Protein AF-A0A2N6DCR5-F1 (afdb_monomer_lite)

pLDDT: mean 88.52, std 13.58, range [36.09, 98.31]

Sequence (178 aa):
MSIQKSTISKLKDIKRFYHYTNLINIPTGMFVSNEYNRNVLPITISGVWEYYSDIFKAIKRAQDLNAAANIFKGAMESLFSLSEKHNGKKMGSYTRLLKGWLFDSNSTEGAVMKGWVESRFGITPYYHKDIIPDVNSEEYYEYMVEKMDMKHNKNLIFHQLDLLYTYTQVVMETFYSD

Structure (mmCIF, N/CA/C/O backbone):
data_AF-A0A2N6DCR5-F1
#
_entry.id   AF-A0A2N6DCR5-F1
#
loop_
_atom_site.group_PDB
_atom_site.id
_atom_site.type_symbol
_atom_site.label_atom_id
_atom_site.label_alt_id
_atom_site.label_comp_id
_atom_site.label_asym_id
_atom_site.label_entity_id
_atom_site.label_seq_id
_atom_site.pdbx_PDB_ins_code
_atom_site.Cartn_x
_atom_site.Cartn_y
_atom_site.Cartn_z
_atom_site.occupancy
_atom_site.B_iso_or_equiv
_atom_site.auth_seq_id
_atom_site.auth_comp_id
_atom_site.auth_asym_id
_atom_site.auth_atom_id
_atom_site.pdbx_PDB_model_num
ATOM 1 N N . MET A 1 1 ? 27.346 8.365 -30.643 1.00 36.09 1 MET A N 1
ATOM 2 C CA . MET A 1 1 ? 28.138 7.311 -29.977 1.00 36.09 1 MET A CA 1
ATOM 3 C C . MET A 1 1 ? 27.186 6.604 -29.021 1.00 36.09 1 MET A C 1
ATOM 5 O O . MET A 1 1 ? 26.903 7.149 -27.963 1.00 36.09 1 MET A O 1
ATOM 9 N N . SER A 1 2 ? 26.536 5.519 -29.461 1.00 36.50 2 SER A N 1
ATOM 10 C CA . SER A 1 2 ? 25.576 4.804 -28.613 1.00 36.50 2 SER A CA 1
ATOM 11 C C . SER A 1 2 ? 26.353 4.024 -27.559 1.00 36.50 2 SER A C 1
ATOM 13 O O . SER A 1 2 ? 27.289 3.288 -27.869 1.00 36.50 2 SER A O 1
ATOM 15 N N . ILE A 1 3 ? 26.020 4.249 -26.293 1.00 40.09 3 ILE A N 1
ATOM 16 C CA . ILE A 1 3 ? 26.599 3.489 -25.193 1.00 40.09 3 ILE A CA 1
ATOM 17 C C . ILE A 1 3 ? 25.938 2.117 -25.251 1.00 40.09 3 ILE A C 1
ATOM 19 O O . ILE A 1 3 ? 24.767 1.971 -24.912 1.00 40.09 3 ILE A O 1
ATOM 23 N N . GLN A 1 4 ? 26.681 1.124 -25.730 1.00 42.66 4 GLN A N 1
ATOM 24 C CA . GLN A 1 4 ? 26.295 -0.275 -25.639 1.00 42.66 4 GLN A CA 1
ATOM 25 C C . GLN A 1 4 ? 26.311 -0.633 -24.146 1.00 42.66 4 GLN A C 1
ATOM 27 O O . GLN A 1 4 ? 27.367 -0.888 -23.568 1.00 42.66 4 GLN A O 1
ATOM 32 N N . LYS A 1 5 ? 25.153 -0.540 -23.481 1.00 47.84 5 LYS A N 1
ATOM 33 C CA . LYS A 1 5 ? 25.016 -0.914 -22.071 1.00 47.84 5 LYS A CA 1
ATOM 34 C C . LYS A 1 5 ? 25.245 -2.422 -21.978 1.00 47.84 5 LYS A C 1
ATOM 36 O O . LYS A 1 5 ? 24.386 -3.213 -22.355 1.00 47.84 5 LYS A O 1
ATOM 41 N N . SER A 1 6 ? 26.428 -2.825 -21.522 1.00 48.19 6 SER A N 1
ATOM 42 C CA . SER A 1 6 ? 26.721 -4.223 -21.223 1.00 48.19 6 SER A CA 1
ATOM 43 C C . SER A 1 6 ? 25.753 -4.699 -20.144 1.00 48.19 6 SER A C 1
ATOM 45 O O . SER A 1 6 ? 25.714 -4.118 -19.058 1.00 48.19 6 SER A O 1
ATOM 47 N N . THR A 1 7 ? 24.973 -5.731 -20.452 1.00 50.28 7 THR A N 1
ATOM 48 C CA . THR A 1 7 ? 24.005 -6.355 -19.550 1.00 50.28 7 THR A CA 1
ATOM 49 C C . THR A 1 7 ? 24.659 -6.619 -18.192 1.00 50.28 7 THR A C 1
ATOM 51 O O . THR A 1 7 ? 25.645 -7.346 -18.093 1.00 50.28 7 THR A O 1
ATOM 54 N N . ILE A 1 8 ? 24.126 -5.991 -17.141 1.00 53.41 8 ILE A N 1
ATOM 55 C CA . ILE A 1 8 ? 24.704 -5.948 -15.783 1.00 53.41 8 ILE A CA 1
ATOM 56 C C . ILE A 1 8 ? 24.763 -7.348 -15.126 1.00 53.41 8 ILE A C 1
ATOM 58 O O . ILE A 1 8 ? 25.445 -7.543 -14.122 1.00 53.41 8 ILE A O 1
ATOM 62 N N . SER A 1 9 ? 24.113 -8.360 -15.711 1.00 54.72 9 SER A N 1
ATOM 63 C CA . SER A 1 9 ? 24.008 -9.711 -15.160 1.00 54.72 9 SER A CA 1
ATOM 64 C C . SER A 1 9 ? 24.620 -10.778 -16.075 1.00 54.72 9 SER A C 1
ATOM 66 O O . SER A 1 9 ? 24.283 -10.877 -17.252 1.00 54.72 9 SER A O 1
ATOM 68 N N . LYS A 1 10 ? 25.484 -11.637 -15.508 1.00 56.66 10 LYS A N 1
ATOM 69 C CA . LYS A 1 10 ? 25.979 -12.877 -16.147 1.00 56.66 10 LYS A CA 1
ATOM 70 C C . LYS A 1 10 ? 24.950 -14.019 -16.117 1.00 56.66 10 LYS A C 1
ATOM 72 O O . LYS A 1 10 ? 25.189 -15.068 -16.716 1.00 56.66 10 LYS A O 1
ATOM 77 N N . LEU A 1 11 ? 23.838 -13.852 -15.398 1.00 56.94 11 LEU A N 1
ATO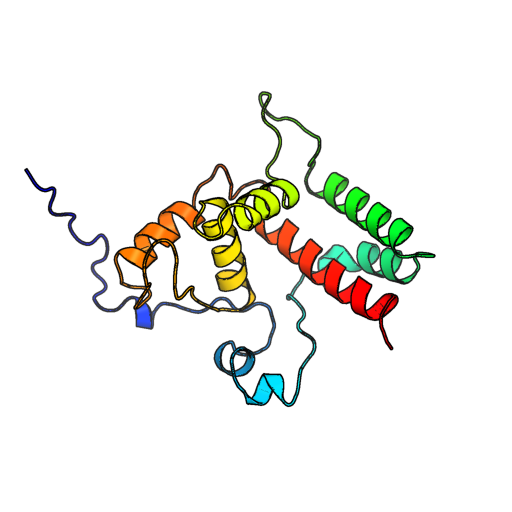M 78 C CA . LEU A 1 11 ? 22.763 -14.839 -15.334 1.00 56.94 11 LEU A CA 1
ATOM 79 C C . LEU A 1 11 ? 21.894 -14.684 -16.582 1.00 56.94 11 LEU A C 1
ATOM 81 O O . LEU A 1 11 ? 21.208 -13.680 -16.740 1.00 56.94 11 LEU A O 1
ATOM 85 N N . LYS A 1 12 ? 21.931 -15.689 -17.461 1.00 61.56 12 LYS A N 1
ATOM 86 C CA . LYS A 1 12 ? 21.141 -15.721 -18.703 1.00 61.56 12 LYS A CA 1
ATOM 87 C C . LYS A 1 12 ? 19.631 -15.888 -18.469 1.00 61.56 12 LYS A C 1
ATOM 89 O O . LYS A 1 12 ? 18.869 -15.714 -19.408 1.00 61.56 12 LYS A O 1
ATOM 94 N N . ASP A 1 13 ? 19.222 -16.253 -17.252 1.00 66.38 13 ASP A N 1
ATOM 95 C CA . ASP A 1 13 ? 17.828 -16.524 -16.888 1.00 66.38 13 ASP A CA 1
ATOM 96 C C . ASP A 1 13 ? 17.574 -16.162 -15.409 1.00 66.38 13 ASP A C 1
ATOM 98 O O . ASP A 1 13 ? 17.569 -17.022 -14.525 1.00 66.38 13 ASP A O 1
ATOM 102 N N . ILE A 1 14 ? 17.433 -14.862 -15.112 1.00 66.81 14 ILE A N 1
ATOM 103 C CA . ILE A 1 14 ? 17.120 -14.366 -13.756 1.00 66.81 14 ILE A CA 1
ATOM 104 C C . ILE A 1 14 ? 15.731 -14.844 -13.331 1.00 66.81 14 ILE A C 1
ATOM 106 O O . ILE A 1 14 ? 15.518 -15.093 -12.148 1.00 66.81 14 ILE A O 1
ATOM 110 N N . LYS A 1 15 ? 14.810 -15.067 -14.277 1.00 68.31 15 LYS A N 1
ATOM 111 C CA . LYS A 1 15 ? 13.451 -15.561 -14.009 1.00 68.31 15 LYS A CA 1
ATOM 112 C C . LYS A 1 15 ? 13.440 -16.836 -13.163 1.00 68.31 15 LYS A C 1
ATOM 114 O O . LYS A 1 15 ? 12.591 -16.964 -12.287 1.00 68.31 15 LYS A O 1
ATOM 119 N N . ARG A 1 16 ? 14.402 -17.746 -13.353 1.00 60.19 16 ARG A N 1
ATOM 120 C CA . ARG A 1 16 ? 14.536 -18.964 -12.530 1.00 60.19 16 ARG A CA 1
ATOM 121 C C . ARG A 1 16 ? 14.830 -18.681 -11.049 1.00 60.19 16 ARG A C 1
ATOM 123 O O . ARG A 1 16 ? 14.462 -19.483 -10.195 1.00 60.19 16 ARG A O 1
ATOM 130 N N . PHE A 1 17 ? 15.508 -17.576 -10.758 1.00 63.88 17 PHE A N 1
ATOM 131 C CA . PHE A 1 17 ? 15.895 -17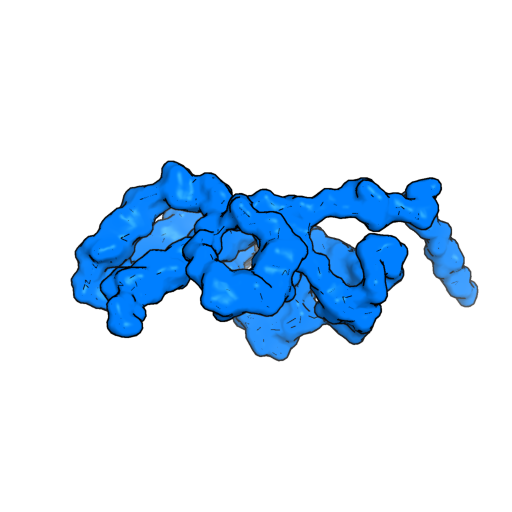.147 -9.409 1.00 63.88 17 PHE A CA 1
ATOM 132 C C . PHE A 1 17 ? 15.004 -16.021 -8.872 1.00 63.88 17 PHE A C 1
ATOM 134 O O . PHE A 1 17 ? 15.185 -15.570 -7.741 1.00 63.88 17 PHE A O 1
ATOM 141 N N . TYR A 1 18 ? 14.054 -15.552 -9.682 1.00 69.25 18 TYR A N 1
ATOM 142 C CA . TYR A 1 18 ? 13.085 -14.557 -9.279 1.00 69.25 18 TYR A CA 1
ATOM 143 C C . TYR A 1 18 ? 12.026 -15.229 -8.406 1.00 69.25 18 TYR A C 1
ATOM 145 O O . TYR A 1 18 ? 11.120 -15.911 -8.889 1.00 69.25 18 TYR A O 1
ATOM 153 N N . HIS A 1 19 ? 12.172 -15.066 -7.096 1.00 64.12 19 HIS A N 1
ATOM 154 C CA . HIS A 1 19 ? 11.195 -15.536 -6.130 1.00 64.12 19 HIS A CA 1
ATOM 155 C C . HIS A 1 19 ? 10.214 -14.412 -5.826 1.00 64.12 19 HIS A C 1
ATOM 157 O O . HIS A 1 19 ? 10.598 -13.359 -5.320 1.00 64.12 19 HIS A O 1
ATOM 163 N N . TYR A 1 20 ? 8.940 -14.658 -6.118 1.00 66.06 20 TYR A N 1
ATOM 164 C CA . TYR A 1 20 ? 7.856 -13.791 -5.690 1.00 66.06 20 TYR A CA 1
ATOM 165 C C . TYR A 1 20 ? 7.821 -13.775 -4.161 1.00 66.06 20 TYR A C 1
ATOM 167 O O . TYR A 1 20 ? 7.480 -14.780 -3.531 1.00 66.06 20 TYR A O 1
ATOM 175 N N . THR A 1 21 ? 8.195 -12.655 -3.548 1.00 71.50 21 THR A N 1
ATOM 176 C CA . THR A 1 21 ? 7.964 -12.464 -2.119 1.00 71.50 21 THR A CA 1
ATOM 177 C C . THR A 1 21 ? 6.457 -12.371 -1.917 1.00 71.50 21 THR A C 1
ATOM 179 O O . THR A 1 21 ? 5.788 -11.532 -2.518 1.00 71.50 21 THR A O 1
ATOM 182 N N . ASN A 1 22 ? 5.905 -13.269 -1.110 1.00 85.19 22 ASN A N 1
ATOM 183 C CA . ASN A 1 22 ? 4.481 -13.313 -0.828 1.00 85.19 22 ASN A CA 1
ATOM 184 C C . ASN A 1 22 ? 4.291 -13.349 0.685 1.00 85.19 22 ASN A C 1
ATOM 186 O O . ASN A 1 22 ? 4.776 -14.254 1.362 1.00 85.19 22 ASN A O 1
ATOM 190 N N . LEU A 1 23 ? 3.615 -12.327 1.195 1.00 94.00 23 LEU A N 1
ATOM 191 C CA . LEU A 1 23 ? 3.326 -12.131 2.608 1.00 94.00 23 LEU A CA 1
ATOM 192 C C . LEU A 1 23 ? 1.837 -12.300 2.909 1.00 94.00 23 LEU A C 1
ATOM 194 O O . LEU A 1 23 ? 1.435 -12.020 4.028 1.00 94.00 23 LEU A O 1
ATOM 198 N N . ILE A 1 24 ? 1.021 -12.737 1.945 1.00 94.25 24 ILE A N 1
ATOM 199 C CA . ILE A 1 24 ? -0.425 -12.906 2.139 1.00 94.25 24 ILE A CA 1
ATOM 200 C C . ILE A 1 24 ? -0.852 -14.344 2.451 1.00 94.25 24 ILE A C 1
ATOM 202 O O . ILE A 1 24 ? -2.040 -14.626 2.561 1.00 94.25 24 ILE A O 1
ATOM 206 N N . ASN A 1 25 ? 0.109 -15.268 2.569 1.00 89.44 25 ASN A N 1
ATOM 207 C CA . ASN A 1 25 ? -0.110 -16.700 2.827 1.00 89.44 25 ASN A CA 1
ATOM 208 C C . ASN A 1 25 ? -1.026 -17.408 1.804 1.00 89.44 25 ASN A C 1
ATOM 210 O O . ASN A 1 25 ? -1.489 -18.520 2.047 1.00 89.44 25 ASN A O 1
ATOM 214 N N . ILE A 1 26 ? -1.254 -16.794 0.640 1.00 91.62 26 ILE A N 1
ATOM 215 C CA . ILE A 1 26 ? -2.004 -17.354 -0.488 1.00 91.62 26 ILE A CA 1
ATOM 216 C C . ILE A 1 26 ? -1.049 -17.383 -1.677 1.00 91.62 26 ILE A C 1
ATOM 218 O O . ILE A 1 26 ? -0.567 -16.315 -2.048 1.00 91.62 26 ILE A O 1
ATOM 222 N N . PRO A 1 27 ? -0.769 -18.538 -2.309 1.00 90.94 27 PRO A N 1
ATOM 223 C CA . PRO A 1 27 ? 0.121 -18.591 -3.465 1.00 90.94 27 PRO A CA 1
ATOM 224 C C . PRO A 1 27 ? -0.296 -17.586 -4.544 1.00 90.94 27 PRO A C 1
ATOM 226 O O . PRO A 1 27 ? -1.464 -17.544 -4.923 1.00 90.94 27 PRO A O 1
ATOM 229 N N . THR A 1 28 ? 0.643 -16.805 -5.082 1.00 90.94 28 THR A N 1
ATOM 230 C CA . THR A 1 28 ? 0.331 -15.728 -6.044 1.00 90.94 28 THR A CA 1
ATOM 231 C C . THR A 1 28 ? -0.474 -16.236 -7.239 1.00 90.94 28 THR A C 1
ATOM 233 O O . THR A 1 28 ? -1.465 -15.617 -7.608 1.00 90.94 28 THR A O 1
ATOM 236 N N . GLY A 1 29 ? -0.103 -17.392 -7.803 1.00 89.75 29 GLY A N 1
ATOM 237 C CA . GLY A 1 29 ? -0.839 -18.005 -8.913 1.00 89.75 29 GLY A CA 1
ATOM 238 C C . GLY A 1 29 ? -2.287 -18.370 -8.562 1.00 89.75 29 GLY A C 1
ATOM 239 O O . GLY A 1 29 ? -3.155 -18.285 -9.423 1.00 89.75 29 GLY A O 1
ATOM 240 N N . MET A 1 30 ? -2.560 -18.720 -7.300 1.00 91.19 30 MET A N 1
ATOM 241 C CA . MET A 1 30 ? -3.921 -18.917 -6.799 1.00 91.19 30 MET A CA 1
ATOM 242 C C . MET A 1 30 ? -4.632 -17.573 -6.621 1.00 91.19 30 MET A C 1
ATOM 244 O O . MET A 1 30 ? -5.756 -17.435 -7.087 1.00 91.19 30 MET A O 1
ATOM 248 N N . PHE A 1 31 ? -3.981 -16.576 -6.013 1.00 92.25 31 PHE A N 1
ATOM 249 C CA . PHE A 1 31 ? -4.559 -15.249 -5.775 1.00 92.25 31 PHE A CA 1
ATOM 250 C C . PHE A 1 31 ? -5.036 -14.562 -7.066 1.00 92.25 31 PHE A C 1
ATOM 252 O O . PHE A 1 31 ? -6.117 -13.987 -7.094 1.00 92.25 31 PHE A O 1
ATOM 259 N N . VAL A 1 32 ? -4.275 -14.677 -8.158 1.00 91.50 32 VAL A N 1
ATOM 260 C CA . VAL A 1 32 ? -4.634 -14.080 -9.461 1.00 91.50 32 VAL A CA 1
ATOM 261 C C . VAL A 1 32 ? -5.529 -14.980 -10.329 1.00 91.50 32 VAL A C 1
ATOM 263 O O . VAL A 1 32 ? -5.745 -14.688 -11.505 1.00 91.50 32 VAL A O 1
ATOM 266 N N . SER A 1 33 ? -6.026 -16.096 -9.790 1.00 93.31 33 SER A N 1
ATOM 267 C CA . SER A 1 33 ? -6.835 -17.063 -10.539 1.00 93.31 33 SER A CA 1
ATOM 268 C C . SER A 1 33 ? -8.330 -16.734 -10.524 1.00 93.31 33 SER A C 1
ATOM 270 O O . SER A 1 33 ? -8.840 -16.060 -9.631 1.00 93.31 33 SER A O 1
ATOM 272 N N . ASN A 1 34 ? -9.065 -17.298 -11.487 1.00 95.94 34 ASN A N 1
ATOM 273 C CA . ASN A 1 34 ? -10.530 -17.276 -11.469 1.00 95.94 34 ASN A CA 1
ATOM 274 C C . ASN A 1 34 ? -11.087 -17.979 -10.215 1.00 95.94 34 ASN A C 1
ATOM 276 O O . ASN A 1 34 ? -12.033 -17.494 -9.605 1.00 95.94 34 ASN A O 1
ATOM 280 N N . GLU A 1 35 ? -10.462 -19.073 -9.770 1.00 93.31 35 GLU A N 1
ATOM 281 C CA . GLU A 1 35 ? -10.963 -19.824 -8.613 1.00 93.31 35 GLU A CA 1
ATOM 282 C C . GLU A 1 35 ? -10.929 -19.022 -7.314 1.00 93.31 35 GLU A C 1
ATOM 284 O O . GLU A 1 35 ? -11.833 -19.167 -6.491 1.00 93.31 35 GLU A O 1
ATOM 289 N N . TYR A 1 36 ? -9.955 -18.122 -7.154 1.00 94.00 36 TYR A N 1
ATOM 290 C CA . TYR A 1 36 ? -9.955 -17.184 -6.034 1.00 94.00 36 TYR A CA 1
ATOM 291 C C . TYR A 1 36 ? -11.140 -16.211 -6.105 1.00 94.00 36 TYR A C 1
ATOM 293 O O . TYR A 1 36 ? -11.820 -16.010 -5.104 1.00 94.00 36 TYR A O 1
ATOM 301 N N . ASN A 1 37 ? -11.468 -15.681 -7.290 1.00 93.00 37 ASN A N 1
ATOM 302 C CA . ASN A 1 37 ? -12.643 -14.814 -7.465 1.00 93.00 37 ASN A CA 1
ATOM 303 C C . ASN A 1 37 ? -13.967 -15.536 -7.159 1.00 93.00 37 ASN A C 1
ATOM 305 O O . ASN A 1 37 ? -14.946 -14.891 -6.793 1.00 93.00 37 ASN A O 1
ATOM 309 N N . ARG A 1 38 ? -14.010 -16.866 -7.309 1.00 94.62 38 ARG A N 1
ATOM 310 C CA . ARG A 1 38 ? -15.186 -17.693 -6.991 1.00 94.62 38 ARG A CA 1
ATOM 311 C C . ARG A 1 38 ? -15.276 -18.060 -5.511 1.00 94.62 38 ARG A C 1
ATOM 313 O O . ARG A 1 38 ? -16.379 -18.266 -5.020 1.00 94.62 38 ARG A O 1
ATOM 320 N N . ASN A 1 39 ? -14.140 -18.147 -4.821 1.00 91.88 39 ASN A N 1
ATOM 321 C CA . ASN A 1 39 ? -14.037 -18.508 -3.408 1.00 91.88 39 ASN A CA 1
ATOM 322 C C . ASN A 1 39 ? -13.031 -17.585 -2.708 1.00 91.88 39 ASN A C 1
ATOM 324 O O . ASN A 1 39 ? -11.889 -17.968 -2.441 1.00 91.88 39 ASN A O 1
ATOM 328 N N . VAL A 1 40 ? -13.459 -16.349 -2.441 1.00 90.44 40 VAL A N 1
ATOM 329 C CA . VAL A 1 40 ? -12.592 -15.307 -1.882 1.00 90.44 40 VAL A CA 1
ATOM 330 C C . VAL A 1 40 ? -12.176 -15.678 -0.459 1.00 90.44 40 VAL A C 1
ATOM 332 O O . VAL A 1 40 ? -13.013 -15.819 0.432 1.00 90.44 40 VAL A O 1
ATOM 335 N N . LEU A 1 41 ? -10.867 -15.805 -0.240 1.00 90.19 41 LEU A N 1
ATOM 336 C CA . LEU A 1 41 ? -10.285 -15.940 1.096 1.00 90.19 41 LEU A CA 1
ATOM 337 C C . LEU A 1 41 ? -9.849 -14.565 1.613 1.00 90.19 41 LEU A C 1
ATOM 339 O O . LEU A 1 41 ? -9.256 -13.809 0.838 1.00 90.19 41 LEU A O 1
ATOM 343 N N . PRO A 1 42 ? -10.062 -14.242 2.901 1.00 90.69 42 PRO A N 1
ATOM 344 C CA . PRO A 1 42 ? -9.548 -13.010 3.485 1.00 90.69 42 PRO A CA 1
ATOM 345 C C . PRO A 1 42 ? -8.036 -12.888 3.284 1.00 90.69 42 PRO A C 1
ATOM 347 O O . PRO A 1 42 ? -7.275 -13.800 3.604 1.00 90.69 42 PRO A O 1
ATOM 350 N N . ILE A 1 43 ? -7.603 -11.747 2.757 1.00 93.50 43 ILE A N 1
ATOM 351 C CA . ILE A 1 43 ? -6.192 -11.469 2.502 1.00 93.50 43 ILE A CA 1
ATOM 352 C C . ILE A 1 43 ? -5.637 -10.694 3.693 1.00 93.50 43 ILE A C 1
ATOM 354 O O . ILE A 1 43 ? -5.979 -9.525 3.898 1.00 93.50 43 ILE A O 1
ATOM 358 N N . THR A 1 44 ? -4.738 -11.322 4.439 1.00 94.56 44 THR A N 1
ATOM 359 C CA . THR A 1 44 ? -4.016 -10.702 5.552 1.00 94.56 44 THR A CA 1
ATOM 360 C C . THR A 1 44 ? -2.542 -10.587 5.202 1.00 94.56 44 THR A C 1
ATOM 362 O O . THR A 1 44 ? -1.975 -11.505 4.628 1.00 94.56 44 THR A O 1
ATOM 365 N N . ILE A 1 45 ? -1.904 -9.463 5.531 1.00 96.56 45 ILE A N 1
ATOM 366 C CA . ILE A 1 45 ? -0.453 -9.323 5.365 1.00 96.56 45 ILE A CA 1
ATOM 367 C C . ILE A 1 45 ? 0.215 -9.826 6.648 1.00 96.56 45 ILE A C 1
ATOM 369 O O . ILE A 1 45 ? -0.021 -9.285 7.731 1.00 96.56 45 ILE A O 1
ATOM 373 N N . SER A 1 46 ? 1.049 -10.854 6.516 1.00 94.56 46 SER A N 1
ATOM 374 C CA . SER A 1 46 ? 1.786 -11.492 7.605 1.00 94.56 46 SER A CA 1
ATOM 375 C C . SER A 1 46 ? 2.557 -10.479 8.449 1.00 94.56 46 SER A C 1
ATOM 377 O O . SER A 1 46 ? 3.303 -9.650 7.924 1.00 94.56 46 SER A O 1
ATOM 379 N N . GLY A 1 47 ? 2.397 -10.572 9.769 1.00 93.81 47 GLY A N 1
ATOM 380 C CA . GLY A 1 47 ? 3.081 -9.740 10.755 1.00 93.81 47 GLY A CA 1
ATOM 381 C C . GLY A 1 47 ? 2.340 -8.448 11.102 1.00 93.81 47 GLY A C 1
ATOM 382 O O . GLY A 1 47 ? 2.530 -7.915 12.192 1.00 93.81 47 GLY A O 1
ATOM 383 N N . VAL A 1 48 ? 1.482 -7.917 10.224 1.00 96.62 48 VAL A N 1
ATOM 384 C CA . VAL A 1 48 ? 0.862 -6.603 10.468 1.00 96.62 48 VAL A CA 1
ATOM 385 C C . VAL A 1 48 ? -0.070 -6.653 11.670 1.00 96.62 48 VAL A C 1
ATOM 387 O O . VAL A 1 48 ? -0.044 -5.754 12.511 1.00 96.62 48 VAL A O 1
ATOM 390 N N . TRP A 1 49 ? -0.873 -7.709 11.782 1.00 95.12 49 TRP A N 1
ATOM 391 C CA . TRP A 1 49 ? -1.776 -7.857 12.916 1.00 95.12 49 TRP A CA 1
ATOM 392 C C . TRP A 1 49 ? -0.978 -8.062 14.205 1.00 95.12 49 TRP A C 1
ATOM 394 O O . TRP A 1 49 ? -1.223 -7.388 15.202 1.00 95.12 49 TRP A O 1
ATOM 404 N N . GLU A 1 50 ? 0.019 -8.940 14.169 1.00 94.69 50 GLU A N 1
ATOM 405 C CA . GLU A 1 50 ? 0.860 -9.300 15.306 1.00 94.69 50 GLU A CA 1
ATOM 406 C C . GLU A 1 50 ? 1.577 -8.081 15.901 1.00 94.69 50 GLU A C 1
ATOM 408 O O . GLU A 1 50 ? 1.593 -7.922 17.121 1.00 94.69 50 GLU A O 1
ATOM 413 N N . TYR A 1 51 ? 2.106 -7.185 15.061 1.00 95.31 51 TYR A N 1
ATOM 414 C CA . TYR A 1 51 ? 2.807 -5.982 15.522 1.00 95.31 51 TYR A CA 1
ATOM 415 C C . TYR A 1 51 ? 1.875 -4.834 15.929 1.00 95.31 51 TYR A C 1
ATOM 417 O O . TYR A 1 51 ? 2.216 -4.069 16.829 1.00 95.31 51 TYR A O 1
ATOM 425 N N . TYR A 1 52 ? 0.711 -4.692 15.288 1.00 96.75 52 TYR A N 1
ATOM 426 C CA . TYR A 1 52 ? -0.137 -3.495 15.415 1.00 96.75 52 TYR A CA 1
ATOM 427 C C . TYR A 1 52 ? -1.546 -3.783 15.944 1.00 96.75 52 TYR A C 1
ATOM 429 O O . TYR A 1 52 ? -2.465 -2.975 15.790 1.00 96.75 52 TYR A O 1
ATOM 437 N N . SER A 1 53 ? -1.708 -4.928 16.603 1.00 96.38 53 SER A N 1
ATOM 438 C CA . SER A 1 53 ? -2.971 -5.435 17.139 1.00 96.38 53 SER A CA 1
ATOM 439 C C . SER A 1 53 ? -3.812 -4.403 17.885 1.00 96.38 53 SER A C 1
ATOM 441 O O . SER A 1 53 ? -5.022 -4.315 17.676 1.00 96.38 53 SER A O 1
ATOM 443 N N . ASP A 1 54 ? -3.189 -3.611 18.752 1.00 97.44 54 ASP A N 1
ATOM 444 C CA . ASP A 1 54 ? -3.899 -2.677 19.620 1.00 97.44 54 ASP A CA 1
ATOM 445 C C . ASP A 1 54 ? -4.517 -1.511 18.846 1.00 97.44 54 ASP A C 1
ATOM 447 O O . ASP A 1 54 ? -5.618 -1.074 19.186 1.00 97.44 54 ASP A O 1
ATOM 451 N N . ILE A 1 55 ? -3.888 -1.082 17.746 1.00 97.69 55 ILE A N 1
ATOM 452 C CA . ILE A 1 55 ? -4.452 -0.077 16.836 1.00 97.69 55 ILE A CA 1
ATOM 453 C C . ILE A 1 55 ? -5.736 -0.628 16.209 1.00 97.69 55 ILE A C 1
ATOM 455 O O . ILE A 1 55 ? -6.776 0.031 16.239 1.00 97.69 55 ILE A O 1
ATOM 459 N N . PHE A 1 56 ? -5.704 -1.864 15.703 1.00 97.94 56 PHE A N 1
ATOM 460 C CA . PHE A 1 56 ? -6.871 -2.487 15.073 1.00 97.94 56 PHE A CA 1
ATOM 461 C C . PHE A 1 56 ? -7.985 -2.802 16.072 1.00 97.94 56 PHE A C 1
ATOM 463 O O . PHE A 1 56 ? -9.153 -2.568 15.769 1.00 97.94 56 PHE A O 1
ATOM 470 N N . LYS A 1 57 ? -7.655 -3.257 17.288 1.00 98.19 57 LYS A N 1
ATOM 471 C CA . LYS A 1 57 ? -8.639 -3.421 18.373 1.00 98.19 57 LYS A CA 1
ATOM 472 C C . LYS A 1 57 ? -9.301 -2.090 18.734 1.00 98.19 57 LYS A C 1
ATOM 474 O O . LYS A 1 57 ? -10.501 -2.072 18.992 1.00 98.19 57 LYS A O 1
ATOM 479 N N . ALA A 1 58 ? -8.542 -0.992 18.763 1.00 98.00 58 ALA A N 1
ATOM 480 C CA . ALA A 1 58 ? -9.088 0.338 19.015 1.00 98.00 58 ALA A CA 1
ATOM 481 C C . ALA A 1 58 ? -10.021 0.789 17.880 1.00 98.00 58 ALA A C 1
ATOM 483 O O . ALA A 1 58 ? -11.110 1.283 18.157 1.00 98.00 58 ALA A O 1
ATOM 484 N N . ILE A 1 59 ? -9.649 0.542 16.620 1.00 97.88 59 ILE A N 1
ATOM 485 C CA . ILE A 1 59 ? -10.498 0.818 15.450 1.00 97.88 59 ILE A CA 1
ATOM 486 C C . ILE A 1 59 ? -11.803 0.014 15.500 1.00 97.88 59 ILE A C 1
ATOM 488 O O . ILE A 1 59 ? -12.865 0.600 15.320 1.00 97.88 59 ILE A O 1
ATOM 492 N N . LYS A 1 60 ? -11.751 -1.292 15.809 1.00 97.50 60 LYS A N 1
ATOM 493 C CA . LYS A 1 60 ? -12.953 -2.144 15.930 1.00 97.50 60 LYS A CA 1
ATOM 494 C C . LYS A 1 60 ? -13.922 -1.676 17.027 1.00 97.50 60 LYS A C 1
ATOM 496 O O . LYS A 1 60 ? -15.091 -2.037 17.001 1.00 97.50 60 LYS A O 1
ATOM 501 N N . ARG A 1 61 ? -13.444 -0.901 18.008 1.00 97.62 61 ARG A N 1
ATOM 502 C CA . ARG A 1 61 ? -14.246 -0.326 19.106 1.00 97.62 61 ARG A CA 1
ATOM 503 C C . ARG A 1 61 ? -14.631 1.137 18.872 1.00 97.62 61 ARG A C 1
ATOM 505 O O . ARG A 1 61 ? -15.237 1.745 19.753 1.00 97.62 61 ARG A O 1
ATOM 512 N N . ALA A 1 62 ? -14.234 1.727 17.747 1.00 97.81 62 ALA A N 1
ATOM 513 C CA . ALA A 1 62 ? -14.542 3.114 17.444 1.00 97.81 62 ALA A CA 1
ATOM 514 C C . ALA A 1 62 ? -16.049 3.294 17.216 1.00 97.81 62 ALA A C 1
ATOM 516 O O . ALA A 1 62 ? -16.711 2.426 16.656 1.00 97.81 62 ALA A O 1
ATOM 517 N N . GLN A 1 63 ? -16.581 4.438 17.649 1.00 96.44 63 GLN A N 1
ATOM 518 C CA . GLN A 1 63 ? -18.014 4.733 17.566 1.00 96.44 63 GLN A CA 1
ATOM 519 C C . GLN A 1 63 ? -18.510 4.850 16.119 1.00 96.44 63 GLN A C 1
ATOM 521 O O . GLN A 1 63 ? -19.633 4.463 15.815 1.00 96.44 63 GLN A O 1
ATOM 526 N N . ASP A 1 64 ? -17.679 5.410 15.243 1.00 97.00 64 ASP A N 1
ATOM 527 C CA . ASP A 1 64 ? -17.992 5.632 13.840 1.00 97.00 64 ASP A CA 1
ATOM 528 C C . ASP A 1 64 ? -16.719 5.634 12.976 1.00 97.00 64 ASP A C 1
ATOM 530 O O . ASP A 1 64 ? -15.582 5.556 13.466 1.00 97.00 64 ASP A O 1
ATOM 534 N N . LEU A 1 65 ? -16.921 5.753 11.662 1.00 97.12 65 LEU A N 1
ATOM 535 C CA . LEU A 1 65 ? -15.849 5.773 10.673 1.00 97.12 65 LEU A CA 1
ATOM 536 C C . LEU A 1 65 ? -14.869 6.944 10.867 1.00 97.12 65 LEU A C 1
ATOM 538 O O . LEU A 1 65 ? -13.669 6.793 10.626 1.00 97.12 65 LEU A O 1
ATOM 542 N N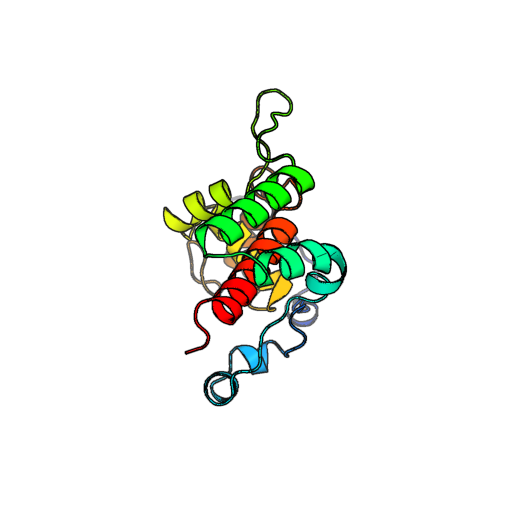 . ASN A 1 66 ? -15.347 8.107 11.319 1.00 97.94 66 ASN A N 1
ATOM 543 C CA . ASN A 1 66 ? -14.497 9.278 11.544 1.00 97.94 66 ASN A CA 1
ATOM 544 C C . ASN A 1 66 ? -13.582 9.066 12.756 1.00 97.94 66 ASN A C 1
ATOM 546 O O . ASN A 1 66 ? -12.388 9.370 12.692 1.00 97.94 66 ASN A O 1
ATOM 550 N N . ALA A 1 67 ? -14.113 8.498 13.839 1.00 97.94 67 ALA A N 1
ATOM 551 C CA . ALA A 1 67 ? -13.349 8.116 15.017 1.00 97.94 67 ALA A CA 1
ATOM 552 C C . ALA A 1 67 ? -12.279 7.069 14.662 1.00 97.94 67 ALA A C 1
ATOM 554 O O . ALA A 1 67 ? -11.110 7.247 15.012 1.00 97.94 67 ALA A O 1
ATOM 555 N N . ALA A 1 68 ? -12.635 6.043 13.881 1.00 98.19 68 ALA A N 1
ATOM 556 C CA . ALA A 1 68 ? -11.687 5.054 13.364 1.00 98.19 68 ALA A CA 1
ATOM 557 C C . ALA A 1 68 ? -10.568 5.698 12.523 1.00 98.19 68 ALA A C 1
ATOM 559 O O . ALA A 1 68 ? -9.388 5.385 12.702 1.00 98.19 68 ALA A O 1
ATOM 560 N N . ALA A 1 69 ? -10.918 6.628 11.630 1.00 97.81 69 ALA A N 1
ATOM 561 C CA . ALA A 1 69 ? -9.950 7.356 10.812 1.00 97.81 69 ALA A CA 1
ATOM 562 C C . ALA A 1 69 ? -9.000 8.224 11.650 1.00 97.81 69 ALA A C 1
ATOM 564 O O . ALA A 1 69 ? -7.812 8.309 11.336 1.00 97.81 69 ALA A O 1
ATOM 565 N N . ASN A 1 70 ? -9.489 8.852 12.721 1.00 98.19 70 ASN A N 1
ATOM 566 C CA . ASN A 1 70 ? -8.655 9.644 13.625 1.00 98.19 70 ASN A CA 1
ATOM 567 C C . ASN A 1 70 ? -7.671 8.770 14.412 1.00 98.19 70 ASN A C 1
ATOM 569 O O . ASN A 1 70 ? -6.494 9.124 14.492 1.00 98.19 70 ASN A O 1
ATOM 573 N N . ILE A 1 71 ? -8.114 7.611 14.915 1.00 98.31 71 ILE A N 1
ATOM 574 C CA . ILE A 1 71 ? -7.236 6.626 15.571 1.00 98.31 71 ILE A CA 1
ATOM 575 C C . ILE A 1 71 ? -6.122 6.196 14.612 1.00 98.31 71 ILE A C 1
ATOM 577 O O . ILE A 1 71 ? -4.943 6.255 14.962 1.00 98.31 71 ILE A O 1
ATOM 581 N N . PHE A 1 72 ? -6.478 5.828 13.378 1.00 98.19 72 PHE A N 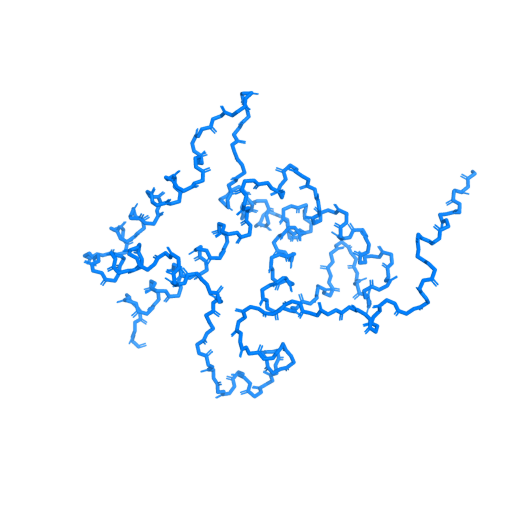1
ATOM 582 C CA . PHE A 1 72 ? -5.501 5.410 12.375 1.00 98.19 72 PHE A CA 1
ATOM 583 C C . PHE A 1 72 ? -4.504 6.521 12.027 1.00 98.19 72 PHE A C 1
ATOM 585 O O . PHE A 1 72 ? -3.296 6.288 12.032 1.00 98.19 72 PHE A O 1
ATOM 592 N N . LYS A 1 73 ? -4.977 7.748 11.773 1.00 97.12 73 LYS A N 1
ATOM 593 C CA . LYS A 1 73 ? -4.096 8.893 11.484 1.00 97.12 73 LYS A CA 1
ATOM 594 C C . LYS A 1 73 ? -3.137 9.178 12.639 1.00 97.12 73 LYS A C 1
ATOM 596 O O . LYS A 1 73 ? -1.959 9.406 12.380 1.00 97.12 73 LYS A O 1
ATOM 601 N N . GLY A 1 74 ? -3.619 9.130 13.882 1.00 97.38 74 GLY A N 1
ATOM 602 C CA . GLY A 1 74 ? -2.785 9.307 15.072 1.00 97.38 74 GLY A CA 1
ATOM 603 C C . GLY A 1 74 ? -1.706 8.229 15.194 1.00 97.38 74 GLY A C 1
ATOM 604 O O . GLY A 1 74 ? -0.544 8.549 15.432 1.00 97.38 74 GLY A O 1
ATOM 605 N N . ALA A 1 75 ? -2.059 6.965 14.948 1.00 97.19 75 ALA A N 1
ATOM 606 C CA . ALA A 1 75 ? -1.099 5.864 14.942 1.00 97.19 75 ALA A CA 1
ATOM 607 C C . ALA A 1 75 ? -0.038 6.020 13.839 1.00 97.19 75 ALA A C 1
ATOM 609 O O . ALA A 1 75 ? 1.154 5.886 14.104 1.00 97.19 75 ALA A O 1
ATOM 610 N N . MET A 1 76 ? -0.454 6.359 12.615 1.00 96.88 76 MET A N 1
ATOM 611 C CA . MET A 1 76 ? 0.457 6.598 11.491 1.00 96.88 76 MET A CA 1
ATOM 612 C C . MET A 1 76 ? 1.418 7.760 11.761 1.00 96.88 76 MET A C 1
ATOM 614 O O . MET A 1 76 ? 2.598 7.675 11.428 1.00 96.88 76 MET A O 1
ATOM 618 N N . GLU A 1 77 ? 0.927 8.836 12.373 1.00 95.06 77 GLU A N 1
ATOM 619 C CA . GLU A 1 77 ? 1.761 9.962 12.787 1.00 95.06 77 GLU A CA 1
ATOM 620 C C . GLU A 1 77 ? 2.791 9.527 13.836 1.00 95.06 77 GLU A C 1
ATOM 622 O O . GLU A 1 77 ? 3.979 9.769 13.655 1.00 95.06 77 GLU A O 1
ATOM 627 N N . SER A 1 78 ? 2.355 8.816 14.880 1.00 94.56 78 SER A N 1
ATOM 628 C CA . SER A 1 78 ? 3.230 8.374 15.970 1.00 94.56 78 SER A CA 1
ATOM 629 C C . SER A 1 78 ? 4.287 7.354 15.542 1.00 94.56 78 SER A C 1
ATOM 631 O O . SER A 1 78 ? 5.372 7.346 16.114 1.00 94.56 78 SER A O 1
ATOM 633 N N . LEU A 1 79 ? 3.980 6.465 14.592 1.00 95.00 79 LEU A N 1
ATOM 634 C CA . LEU A 1 79 ? 4.894 5.401 14.160 1.00 95.00 79 LEU A CA 1
ATOM 635 C C . LEU A 1 79 ? 5.936 5.879 13.143 1.00 95.00 79 LEU A C 1
ATOM 637 O O . LEU A 1 79 ? 7.028 5.317 13.080 1.00 95.00 79 LEU A O 1
ATOM 641 N N . PHE A 1 80 ? 5.593 6.876 12.323 1.00 93.75 80 PHE A N 1
ATOM 642 C CA . PHE A 1 80 ? 6.399 7.271 11.162 1.00 93.75 80 PHE A CA 1
ATOM 643 C C . PHE A 1 80 ? 6.763 8.758 11.128 1.00 93.75 80 PHE A C 1
ATOM 645 O O . PHE A 1 80 ? 7.316 9.210 10.120 1.00 93.75 80 PHE A O 1
ATOM 652 N N . SER A 1 81 ? 6.430 9.527 12.169 1.00 91.88 81 SER A N 1
ATOM 653 C CA . SER A 1 81 ? 6.752 10.955 12.291 1.00 91.88 81 SER A CA 1
ATOM 654 C C . SER A 1 81 ? 6.371 11.757 11.033 1.00 91.88 81 SER A C 1
ATOM 656 O O . SER A 1 81 ? 7.177 12.499 10.465 1.00 91.88 81 SER A O 1
ATOM 658 N N . LEU A 1 82 ? 5.152 11.555 10.518 1.00 89.12 82 LEU A N 1
ATOM 659 C CA . LEU A 1 82 ? 4.746 12.044 9.189 1.00 89.12 82 LEU A CA 1
ATOM 660 C C . LEU A 1 82 ? 4.674 13.580 9.088 1.00 89.12 82 LEU A C 1
ATOM 662 O O . LEU A 1 82 ? 4.825 14.134 7.991 1.00 89.12 82 LEU A O 1
ATOM 666 N N . SER A 1 83 ? 4.459 14.269 10.205 1.00 84.44 83 SER A N 1
ATOM 667 C CA . SER A 1 83 ? 4.452 15.729 10.323 1.00 84.44 83 SER A CA 1
ATOM 668 C C . SER A 1 83 ? 5.847 16.328 10.514 1.00 84.44 83 SER A C 1
ATOM 670 O O . SER A 1 83 ? 6.049 17.514 10.220 1.00 84.44 83 SER A O 1
ATOM 672 N N . GLU A 1 84 ? 6.825 15.523 10.932 1.00 84.19 84 GLU A N 1
ATOM 673 C CA . GLU A 1 84 ? 8.182 15.989 11.174 1.00 84.19 84 GLU A CA 1
ATOM 674 C C . GLU A 1 84 ? 8.916 16.334 9.871 1.00 84.19 84 GLU A C 1
ATOM 676 O O . GLU A 1 84 ? 8.663 15.820 8.769 1.00 84.19 84 GLU A O 1
ATOM 681 N N . LYS A 1 85 ? 9.874 17.255 10.001 1.00 82.19 85 LYS A N 1
ATOM 682 C CA . LYS A 1 85 ? 10.780 17.644 8.924 1.00 82.19 85 LYS A CA 1
ATOM 683 C C . LYS A 1 85 ? 12.206 17.333 9.341 1.00 82.19 85 LYS A C 1
ATOM 685 O O . LYS A 1 85 ? 12.694 17.878 10.321 1.00 82.19 85 LYS A O 1
ATOM 690 N N . HIS A 1 86 ? 12.907 16.566 8.519 1.00 76.12 86 HIS A N 1
ATOM 691 C CA . HIS A 1 86 ? 14.342 16.350 8.663 1.00 76.12 86 HIS A CA 1
ATOM 692 C C . HIS A 1 86 ? 15.059 17.184 7.602 1.00 76.12 86 HIS A C 1
ATOM 694 O O . HIS A 1 86 ? 14.751 17.078 6.410 1.00 76.12 86 HIS A O 1
ATOM 700 N N . ASN A 1 87 ? 15.986 18.051 8.016 1.00 81.12 87 ASN A N 1
ATOM 701 C CA . ASN A 1 87 ? 16.681 18.999 7.131 1.00 81.12 87 ASN A CA 1
ATOM 702 C C . ASN A 1 87 ? 15.714 19.832 6.262 1.00 81.12 87 ASN A C 1
ATOM 704 O O . ASN A 1 87 ? 15.901 19.978 5.053 1.00 81.12 87 ASN A O 1
ATOM 708 N N . GLY A 1 88 ? 14.614 20.306 6.859 1.00 79.69 88 GLY A N 1
ATOM 709 C CA . GLY A 1 88 ? 13.587 21.108 6.181 1.00 79.69 88 GLY A CA 1
ATOM 710 C C . GLY A 1 88 ? 12.677 20.336 5.213 1.00 79.69 88 GLY A C 1
ATOM 711 O O . GLY A 1 88 ? 11.721 20.911 4.688 1.00 79.69 88 GLY A O 1
ATOM 712 N N . LYS A 1 89 ? 12.913 19.034 4.995 1.00 77.25 89 LYS A N 1
ATOM 713 C CA . LYS A 1 89 ? 12.119 18.184 4.097 1.00 77.25 89 LYS A CA 1
ATOM 714 C C . LYS A 1 89 ? 11.150 17.315 4.894 1.00 77.25 89 LYS A C 1
ATOM 716 O O . LYS A 1 89 ? 11.548 16.667 5.857 1.00 77.25 89 LYS A O 1
ATOM 721 N N . LYS A 1 90 ? 9.889 17.260 4.450 1.00 78.06 90 LYS A N 1
ATOM 722 C CA . LYS A 1 90 ? 8.888 16.340 5.011 1.00 78.06 90 LYS A CA 1
ATOM 723 C C . LYS A 1 90 ? 9.333 14.882 4.862 1.00 78.06 90 LYS A C 1
ATOM 725 O O . LYS A 1 90 ? 9.977 14.511 3.865 1.00 78.06 90 LYS A O 1
ATOM 730 N N . MET A 1 91 ? 8.962 14.070 5.845 1.00 81.38 91 MET A N 1
ATOM 731 C CA . MET A 1 91 ? 9.143 12.623 5.800 1.00 81.38 91 MET A CA 1
ATOM 732 C C . MET A 1 91 ? 8.359 11.976 4.655 1.00 81.38 91 MET A C 1
ATOM 734 O O . MET A 1 91 ? 7.449 12.569 4.071 1.00 81.38 91 MET A O 1
ATOM 738 N N . GLY A 1 92 ? 8.790 10.774 4.260 1.00 83.19 92 GLY A N 1
ATOM 739 C CA . GLY A 1 92 ? 8.050 9.974 3.284 1.00 83.19 92 GLY A CA 1
ATOM 740 C C . GLY A 1 92 ? 6.698 9.600 3.884 1.00 83.19 92 GLY A C 1
ATOM 741 O O . GLY A 1 92 ? 6.654 9.112 5.009 1.00 83.19 92 GLY A O 1
ATOM 742 N N . SER A 1 93 ? 5.608 9.866 3.167 1.00 91.62 93 SER A N 1
ATOM 743 C CA . SER A 1 93 ? 4.249 9.603 3.644 1.00 91.62 93 SER A CA 1
ATOM 744 C C . SER A 1 93 ? 3.460 8.858 2.583 1.00 91.62 93 SER A C 1
ATOM 746 O O . SER A 1 93 ? 3.454 9.272 1.419 1.00 91.62 93 SER A O 1
ATOM 748 N N . TYR A 1 94 ? 2.729 7.828 3.007 1.00 94.50 94 TYR A N 1
ATOM 749 C CA . TYR A 1 94 ? 1.775 7.101 2.173 1.00 94.50 94 TYR A CA 1
ATOM 750 C C . TYR A 1 94 ? 0.795 8.047 1.469 1.00 94.50 94 TYR A C 1
ATOM 752 O O . TYR A 1 94 ? 0.486 7.851 0.302 1.00 94.50 94 TYR A O 1
ATOM 760 N N . THR A 1 95 ? 0.370 9.139 2.116 1.00 93.88 95 THR A N 1
ATOM 761 C CA . THR A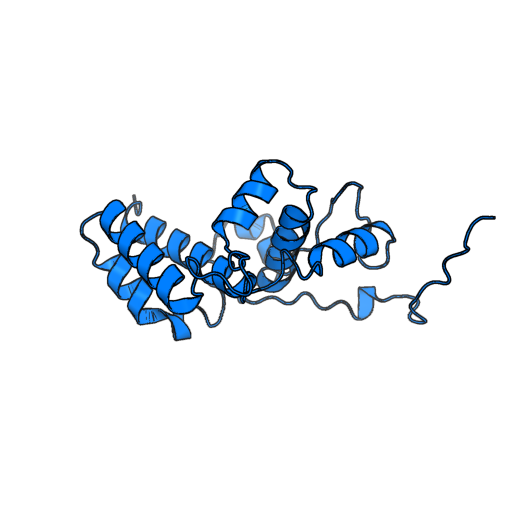 1 95 ? -0.550 10.112 1.502 1.00 93.88 95 THR A CA 1
ATOM 762 C C . THR A 1 95 ? 0.060 10.819 0.295 1.00 93.88 95 THR A C 1
ATOM 764 O O . THR A 1 95 ? -0.634 11.077 -0.685 1.00 93.88 95 THR A O 1
ATOM 767 N N . ARG A 1 96 ? 1.360 11.135 0.342 1.00 91.88 96 ARG A N 1
ATOM 768 C CA . ARG A 1 96 ? 2.077 11.725 -0.793 1.00 91.88 96 ARG A CA 1
ATOM 769 C C . ARG A 1 96 ? 2.250 10.695 -1.902 1.00 91.88 96 ARG A C 1
ATOM 771 O O . ARG A 1 96 ? 2.015 11.035 -3.055 1.00 91.88 96 ARG A O 1
ATOM 778 N N . LEU A 1 97 ? 2.617 9.467 -1.536 1.00 94.00 97 LEU A N 1
ATOM 779 C CA . LEU A 1 97 ? 2.767 8.367 -2.481 1.00 94.00 97 LEU A CA 1
ATOM 780 C C . LEU A 1 97 ? 1.463 8.119 -3.252 1.00 94.00 97 LEU A C 1
ATOM 782 O O . LEU A 1 97 ? 1.457 8.139 -4.477 1.00 94.00 97 LEU A O 1
ATOM 786 N N . LEU A 1 98 ? 0.346 7.979 -2.533 1.00 94.56 98 LEU A N 1
ATOM 787 C CA . LEU A 1 98 ? -0.973 7.759 -3.124 1.00 94.56 98 LEU A CA 1
ATOM 788 C C . LEU A 1 98 ? -1.400 8.909 -4.034 1.00 94.56 98 LEU A C 1
ATOM 790 O O . LEU A 1 98 ? -1.974 8.661 -5.086 1.00 94.56 98 LEU A O 1
ATOM 794 N N . LYS A 1 99 ? -1.107 10.163 -3.664 1.00 94.25 99 LYS A N 1
ATOM 795 C CA . LYS A 1 99 ? -1.399 11.324 -4.518 1.00 94.25 99 LYS A CA 1
ATOM 796 C C . LYS A 1 99 ? -0.594 11.305 -5.817 1.00 94.25 99 LYS A C 1
ATOM 798 O O . LYS A 1 99 ? -1.162 11.598 -6.862 1.00 94.25 99 LYS A O 1
ATOM 803 N N . GLY A 1 100 ? 0.696 10.968 -5.752 1.00 93.06 100 GLY A N 1
ATOM 804 C CA . GLY A 1 100 ? 1.541 10.834 -6.942 1.00 93.06 100 GLY A CA 1
ATOM 805 C C . GLY A 1 100 ? 1.046 9.717 -7.859 1.00 93.06 100 GLY A C 1
ATOM 806 O O . GLY A 1 100 ? 0.832 9.945 -9.045 1.00 93.06 100 GLY A O 1
ATOM 807 N N . TRP A 1 101 ? 0.746 8.550 -7.282 1.00 94.50 101 TRP A N 1
ATOM 808 C CA . TRP A 1 101 ? 0.170 7.419 -8.011 1.00 94.50 101 TRP A CA 1
ATOM 809 C C . TRP A 1 101 ? -1.197 7.736 -8.640 1.00 94.50 101 TRP A C 1
ATOM 811 O O . TRP A 1 101 ? -1.437 7.355 -9.782 1.00 94.50 101 TRP A O 1
ATOM 821 N N . LEU A 1 102 ? -2.077 8.450 -7.927 1.00 95.56 102 LEU A N 1
ATOM 822 C CA . LEU A 1 102 ? -3.390 8.856 -8.436 1.00 95.56 102 LEU A CA 1
ATOM 823 C C . LEU A 1 102 ? -3.277 9.824 -9.622 1.00 95.56 102 LEU A C 1
ATOM 825 O O . LEU A 1 102 ? -4.107 9.776 -10.525 1.00 95.56 102 LEU A O 1
ATOM 829 N N . PHE A 1 103 ? -2.279 10.711 -9.608 1.00 96.12 103 PHE A N 1
ATOM 830 C CA . PHE A 1 103 ? -2.046 11.656 -10.698 1.00 96.12 103 PHE A CA 1
ATOM 831 C C . PHE A 1 103 ? -1.439 10.970 -11.927 1.00 96.12 103 PHE A C 1
ATOM 833 O O . PHE A 1 103 ? -1.873 11.219 -13.048 1.00 96.12 103 PHE A O 1
ATOM 840 N N . ASP A 1 104 ? -0.457 10.093 -11.714 1.00 96.44 104 ASP A N 1
ATOM 841 C CA . ASP A 1 104 ? 0.150 9.287 -12.767 1.00 96.44 104 ASP A CA 1
ATOM 842 C C . ASP A 1 104 ? 0.606 7.931 -12.212 1.00 96.44 104 ASP A C 1
ATOM 844 O O . ASP A 1 104 ? 1.559 7.829 -11.435 1.00 96.44 104 ASP A O 1
ATOM 848 N N . SER A 1 105 ? -0.041 6.853 -12.658 1.00 95.00 105 SER A N 1
ATOM 849 C CA . SER A 1 105 ? 0.312 5.487 -12.251 1.00 95.00 105 SER A CA 1
ATOM 850 C C . SER A 1 105 ? 1.661 4.996 -12.810 1.00 95.00 105 SER A C 1
ATOM 852 O O . SER A 1 105 ? 2.184 3.962 -12.370 1.00 95.00 105 SER A O 1
ATOM 854 N N . ASN A 1 106 ? 2.236 5.731 -13.765 1.00 96.44 106 ASN A N 1
ATOM 855 C CA . ASN A 1 106 ? 3.575 5.532 -14.309 1.00 96.44 106 ASN A CA 1
ATOM 856 C C . ASN A 1 106 ? 4.614 6.484 -13.701 1.00 96.44 106 ASN A C 1
ATOM 858 O O . ASN A 1 106 ? 5.769 6.441 -14.105 1.00 96.44 106 ASN A O 1
ATOM 862 N N . SER A 1 107 ? 4.250 7.298 -12.710 1.00 95.62 107 SER A N 1
ATOM 863 C CA . SER A 1 107 ? 5.217 8.074 -11.931 1.00 95.62 107 SER A CA 1
ATOM 864 C C . SER A 1 107 ? 6.131 7.174 -11.095 1.00 95.62 107 SER A C 1
ATOM 866 O O . SER A 1 107 ? 5.844 5.993 -10.867 1.00 95.62 107 SER A O 1
ATOM 868 N N . THR A 1 108 ? 7.190 7.760 -10.542 1.00 95.19 108 THR A N 1
ATOM 869 C CA . THR A 1 108 ? 8.063 7.094 -9.570 1.00 95.19 108 THR A CA 1
ATOM 870 C C . THR A 1 108 ? 7.286 6.630 -8.333 1.00 95.19 108 THR A C 1
ATOM 872 O O . THR A 1 108 ? 7.496 5.518 -7.850 1.00 95.19 108 THR A O 1
ATOM 875 N N . GLU A 1 109 ? 6.317 7.411 -7.845 1.00 95.25 109 GLU A N 1
ATOM 876 C CA . GLU A 1 109 ? 5.400 6.972 -6.789 1.00 95.25 109 GLU A CA 1
ATOM 877 C C . GLU A 1 109 ? 4.567 5.752 -7.211 1.00 95.25 109 GLU A C 1
ATOM 879 O O . GLU A 1 109 ? 4.379 4.822 -6.422 1.00 95.25 109 GLU A O 1
ATOM 884 N N . GLY A 1 110 ? 4.114 5.715 -8.467 1.00 96.19 110 GLY A N 1
ATOM 885 C CA . GLY A 1 110 ? 3.444 4.552 -9.045 1.00 96.19 110 GLY A CA 1
ATOM 886 C C . GLY A 1 110 ? 4.349 3.319 -9.134 1.00 96.19 110 GLY A C 1
ATOM 887 O O . GLY A 1 110 ? 3.891 2.208 -8.855 1.00 96.19 110 GLY A O 1
ATOM 888 N N . ALA A 1 111 ? 5.636 3.495 -9.450 1.00 96.81 111 ALA A N 1
ATOM 889 C CA . ALA A 1 111 ? 6.622 2.413 -9.431 1.00 96.81 111 ALA A CA 1
ATOM 890 C C . ALA A 1 111 ? 6.804 1.835 -8.017 1.00 96.81 111 ALA A C 1
ATOM 892 O O . ALA A 1 111 ? 6.765 0.618 -7.827 1.00 96.81 111 ALA A O 1
ATOM 893 N N . VAL A 1 112 ? 6.926 2.702 -7.007 1.00 96.00 112 VAL A N 1
ATOM 894 C CA . VAL A 1 112 ? 7.020 2.301 -5.594 1.00 96.00 112 VAL A CA 1
ATOM 895 C C . VAL A 1 112 ? 5.751 1.569 -5.139 1.00 96.00 112 VAL A C 1
ATOM 897 O O . VAL A 1 112 ? 5.857 0.531 -4.489 1.00 96.00 112 VAL A O 1
ATOM 900 N N . MET A 1 113 ? 4.559 2.039 -5.525 1.00 95.50 113 MET A N 1
ATOM 901 C CA . MET A 1 113 ? 3.289 1.367 -5.210 1.00 95.50 113 MET A CA 1
ATOM 902 C C . MET A 1 113 ? 3.212 -0.036 -5.831 1.00 95.50 113 MET A C 1
ATOM 904 O O . MET A 1 113 ? 2.899 -1.005 -5.140 1.00 95.50 113 MET A O 1
ATOM 908 N N . LYS A 1 114 ? 3.570 -0.177 -7.115 1.00 95.69 114 LYS A N 1
ATOM 909 C CA . LYS A 1 114 ? 3.697 -1.487 -7.781 1.00 95.69 114 LYS A CA 1
ATOM 910 C C . LYS A 1 114 ? 4.718 -2.374 -7.064 1.00 95.69 114 LYS A C 1
ATOM 912 O O . LYS A 1 114 ? 4.484 -3.563 -6.908 1.00 95.69 114 LYS A O 1
ATOM 917 N N . GLY A 1 115 ? 5.811 -1.789 -6.570 1.00 94.81 115 GLY A N 1
ATOM 918 C CA . GLY A 1 115 ? 6.836 -2.501 -5.805 1.00 94.81 115 GLY A CA 1
ATOM 919 C C . GLY A 1 115 ? 6.341 -3.049 -4.469 1.00 94.81 115 GLY A C 1
ATOM 920 O O . GLY A 1 115 ? 6.729 -4.146 -4.071 1.00 94.81 115 GLY A O 1
ATOM 921 N N . TRP A 1 116 ? 5.455 -2.319 -3.789 1.00 95.62 116 TRP A N 1
ATOM 922 C CA . TRP A 1 116 ? 4.770 -2.826 -2.601 1.00 95.62 116 TRP A CA 1
ATOM 923 C C . TRP A 1 116 ? 3.869 -4.018 -2.950 1.00 95.62 116 TRP A C 1
ATOM 925 O O . TRP A 1 116 ? 3.942 -5.049 -2.280 1.00 95.62 116 TRP A O 1
ATOM 935 N N . VAL A 1 117 ? 3.086 -3.913 -4.032 1.00 95.69 117 VAL A N 1
ATOM 936 C CA . VAL A 1 117 ? 2.224 -5.009 -4.507 1.00 95.69 117 VAL A CA 1
ATOM 937 C C . VAL A 1 117 ? 3.053 -6.251 -4.847 1.00 95.69 117 VAL A C 1
ATOM 939 O O . VAL A 1 117 ? 2.763 -7.349 -4.376 1.00 95.69 117 VAL A O 1
ATOM 942 N N . GLU A 1 118 ? 4.129 -6.066 -5.602 1.00 94.12 118 GLU A N 1
ATOM 943 C CA . GLU A 1 118 ? 5.072 -7.121 -5.961 1.00 94.12 118 GLU A CA 1
ATOM 944 C C . GLU A 1 118 ? 5.672 -7.792 -4.718 1.00 94.12 118 GLU A C 1
ATOM 946 O O . GLU A 1 118 ? 5.744 -9.014 -4.652 1.00 94.12 118 GLU A O 1
ATOM 951 N N . SER A 1 119 ? 6.026 -7.014 -3.690 1.00 93.19 119 SER A N 1
ATOM 952 C CA . SER A 1 119 ? 6.629 -7.533 -2.460 1.00 93.19 119 SER A CA 1
ATOM 953 C C . SER A 1 119 ? 5.664 -8.271 -1.525 1.00 93.19 119 SER A C 1
ATOM 955 O O . SER A 1 119 ? 6.136 -9.076 -0.720 1.00 93.19 119 SER A O 1
ATOM 957 N N . ARG A 1 120 ? 4.371 -7.923 -1.510 1.00 94.56 120 ARG A N 1
ATOM 958 C CA . ARG A 1 120 ? 3.386 -8.483 -0.559 1.00 94.56 120 ARG A CA 1
ATOM 959 C C . ARG A 1 120 ? 2.538 -9.570 -1.201 1.00 94.56 120 ARG A C 1
ATOM 961 O O . ARG A 1 120 ? 2.305 -10.603 -0.586 1.00 94.56 120 ARG A O 1
ATOM 968 N N . PHE A 1 121 ? 2.103 -9.347 -2.434 1.00 94.19 121 PHE A N 1
ATOM 969 C CA . PHE A 1 121 ? 1.170 -10.216 -3.149 1.00 94.19 121 PHE A CA 1
ATOM 970 C C . PHE A 1 121 ? 1.893 -11.106 -4.169 1.00 94.19 121 PHE A C 1
ATOM 972 O O . PHE A 1 121 ? 1.301 -12.036 -4.719 1.00 94.19 121 PHE A O 1
ATOM 979 N N . GLY A 1 122 ? 3.176 -10.838 -4.433 1.00 92.44 122 GLY A N 1
ATOM 980 C CA . GLY A 1 122 ? 3.967 -11.551 -5.429 1.00 92.44 122 GLY A CA 1
ATOM 981 C C . GLY A 1 122 ? 3.566 -11.239 -6.871 1.00 92.44 122 GLY A C 1
ATOM 982 O O . GLY A 1 122 ? 3.901 -12.000 -7.765 1.00 92.44 122 GLY A O 1
ATOM 983 N N . ILE A 1 123 ? 2.821 -10.161 -7.130 1.00 91.69 123 ILE A N 1
ATOM 984 C CA . ILE A 1 123 ? 2.384 -9.818 -8.490 1.00 91.69 123 ILE A CA 1
ATOM 985 C C . ILE A 1 123 ? 3.433 -8.920 -9.145 1.00 91.69 123 ILE A C 1
ATOM 987 O O . ILE A 1 123 ? 3.595 -7.766 -8.753 1.00 91.69 123 ILE A O 1
ATOM 991 N N . THR A 1 124 ? 4.109 -9.426 -10.174 1.00 91.06 124 THR A N 1
ATOM 992 C CA . THR A 1 124 ? 4.989 -8.613 -11.023 1.00 91.06 124 THR A CA 1
ATOM 993 C C . THR A 1 124 ? 4.171 -7.671 -11.905 1.00 91.06 124 THR A C 1
ATOM 995 O O . THR A 1 124 ? 3.130 -8.080 -12.431 1.00 91.06 124 THR A O 1
ATOM 998 N N . PRO A 1 125 ? 4.616 -6.421 -12.114 1.00 93.38 125 PRO A N 1
ATOM 999 C CA . PRO A 1 125 ? 3.904 -5.490 -12.977 1.00 93.38 125 PRO A CA 1
ATOM 1000 C C . PRO A 1 125 ? 4.000 -5.917 -14.445 1.00 93.38 125 PRO A C 1
ATOM 1002 O O . PRO A 1 125 ? 5.077 -6.237 -14.932 1.00 93.38 125 PRO A O 1
ATOM 1005 N N . TYR A 1 126 ? 2.878 -5.841 -15.160 1.00 93.81 126 TYR A N 1
ATOM 1006 C CA . TYR A 1 126 ? 2.835 -6.029 -16.617 1.00 93.81 126 TYR A CA 1
ATOM 1007 C C . TYR A 1 126 ? 3.104 -4.738 -17.402 1.00 93.81 126 TYR A C 1
ATOM 1009 O O . TYR A 1 126 ? 3.316 -4.786 -18.610 1.00 93.81 126 TYR A O 1
ATOM 1017 N N . TYR A 1 127 ? 3.052 -3.576 -16.742 1.00 96.38 127 TYR A N 1
ATOM 1018 C CA . TYR A 1 127 ? 3.207 -2.278 -17.396 1.00 96.38 127 TYR A CA 1
ATOM 1019 C C . TYR A 1 127 ? 3.738 -1.197 -16.446 1.00 96.38 127 TYR A C 1
ATOM 1021 O O . TYR A 1 127 ? 3.214 -0.988 -15.339 1.00 96.38 127 TYR A O 1
ATOM 1029 N N . HIS A 1 128 ? 4.730 -0.443 -16.911 1.00 97.25 128 HIS A N 1
ATOM 1030 C CA . HIS A 1 128 ? 5.167 0.820 -16.322 1.00 97.25 128 HIS A CA 1
ATOM 1031 C C . HIS A 1 128 ? 5.900 1.634 -17.389 1.00 97.25 128 HIS A C 1
ATOM 1033 O O . HIS A 1 128 ? 7.036 1.318 -17.716 1.00 97.25 128 HIS A O 1
ATOM 1039 N N . LYS A 1 129 ? 5.242 2.670 -17.927 1.00 97.12 129 LYS A N 1
ATOM 1040 C CA . LYS A 1 129 ? 5.675 3.473 -19.098 1.00 97.12 129 LYS A CA 1
ATOM 1041 C C . LYS A 1 129 ? 5.761 2.703 -20.419 1.00 97.12 129 LYS A C 1
ATOM 1043 O O . LYS A 1 129 ? 5.432 3.288 -21.442 1.00 97.12 129 LYS A O 1
ATOM 1048 N N . ASP A 1 130 ? 6.090 1.421 -20.364 1.00 97.19 130 ASP A N 1
ATOM 1049 C CA . ASP A 1 130 ? 6.014 0.460 -21.457 1.00 97.19 130 ASP A CA 1
ATOM 1050 C C . ASP A 1 130 ? 5.541 -0.912 -20.932 1.00 97.19 130 ASP A C 1
ATOM 1052 O O . ASP A 1 130 ? 5.410 -1.129 -19.716 1.00 97.19 130 ASP A O 1
ATOM 1056 N N . ILE A 1 131 ? 5.235 -1.828 -21.849 1.00 97.19 131 ILE A N 1
ATOM 1057 C CA . ILE A 1 131 ? 4.893 -3.220 -21.555 1.00 97.19 131 ILE A CA 1
ATOM 1058 C C . ILE A 1 131 ? 6.119 -3.913 -20.966 1.00 97.19 131 ILE A C 1
ATOM 1060 O O . ILE A 1 131 ? 7.206 -3.859 -21.527 1.00 97.19 131 ILE A O 1
ATOM 1064 N N . ILE A 1 132 ? 5.923 -4.623 -19.857 1.00 94.94 132 ILE A N 1
ATOM 1065 C CA . ILE A 1 132 ? 6.971 -5.409 -19.209 1.00 94.94 132 ILE A CA 1
ATOM 1066 C C . ILE A 1 132 ? 6.744 -6.883 -19.568 1.00 94.94 132 ILE A C 1
ATOM 1068 O O . ILE A 1 132 ? 5.875 -7.525 -18.966 1.00 94.94 132 ILE A O 1
ATOM 1072 N N . PRO A 1 133 ? 7.470 -7.438 -20.558 1.00 90.12 133 PRO A N 1
ATOM 1073 C CA . PRO A 1 133 ? 7.260 -8.816 -20.996 1.00 90.12 133 PRO A CA 1
ATOM 1074 C C . PRO A 1 133 ? 7.745 -9.837 -19.961 1.00 90.12 133 PRO A C 1
ATOM 1076 O O . PRO A 1 133 ? 7.134 -10.898 -19.808 1.00 90.12 133 PRO A O 1
ATOM 1079 N N . ASP A 1 134 ? 8.834 -9.536 -19.247 1.00 87.12 134 ASP A N 1
ATOM 1080 C CA . ASP A 1 134 ? 9.403 -10.413 -18.231 1.00 87.12 134 ASP A CA 1
ATOM 1081 C C . ASP A 1 134 ? 10.395 -9.688 -17.304 1.00 87.12 134 ASP A C 1
ATOM 1083 O O . ASP A 1 134 ? 10.865 -8.594 -17.588 1.00 87.12 134 ASP A O 1
ATOM 1087 N N . VAL A 1 135 ? 10.752 -10.327 -16.187 1.00 87.69 135 VAL A N 1
ATOM 1088 C CA . VAL A 1 135 ? 11.655 -9.758 -15.167 1.00 87.69 135 VAL A CA 1
ATOM 1089 C C . VAL A 1 135 ? 13.115 -9.582 -15.618 1.00 87.69 135 VAL A C 1
ATOM 1091 O O . VAL A 1 135 ? 13.902 -8.968 -14.900 1.00 87.69 135 VAL A O 1
ATOM 1094 N N . ASN A 1 136 ? 13.516 -10.133 -16.768 1.00 87.00 136 ASN A N 1
ATOM 1095 C CA . ASN A 1 136 ? 14.834 -9.904 -17.367 1.00 87.00 136 ASN A CA 1
ATOM 1096 C C . ASN A 1 136 ? 14.832 -8.751 -18.384 1.00 87.00 136 ASN A C 1
ATOM 1098 O O . ASN A 1 136 ? 15.890 -8.455 -18.943 1.00 87.00 136 ASN A O 1
ATOM 1102 N N . SER A 1 137 ? 13.676 -8.147 -18.668 1.00 89.56 137 SER A N 1
ATOM 1103 C CA . SER A 1 137 ? 13.541 -7.144 -19.721 1.00 89.56 137 SER A CA 1
ATOM 1104 C C . SER A 1 137 ? 14.119 -5.782 -19.309 1.00 89.56 137 SER A C 1
ATOM 1106 O O . SER A 1 137 ? 14.285 -5.491 -18.117 1.00 89.56 137 SER A O 1
ATOM 1108 N N . GLU A 1 138 ? 14.450 -4.933 -20.289 1.00 93.00 138 GLU A N 1
ATOM 1109 C CA . GLU A 1 138 ? 14.934 -3.572 -20.009 1.00 93.00 138 GLU A CA 1
ATOM 1110 C C . GLU A 1 138 ? 13.841 -2.738 -19.327 1.00 93.00 138 GLU A C 1
ATOM 1112 O O . GLU A 1 138 ? 14.119 -2.020 -18.371 1.00 93.00 138 GLU A O 1
ATOM 1117 N N . GLU A 1 139 ? 12.584 -2.935 -19.712 1.00 95.19 139 GLU A N 1
ATOM 1118 C CA . GLU A 1 139 ? 11.415 -2.257 -19.150 1.00 95.19 139 GLU A CA 1
ATOM 1119 C C . GLU A 1 139 ? 11.206 -2.620 -17.669 1.00 95.19 139 GLU A C 1
ATOM 1121 O O . GLU A 1 139 ? 10.909 -1.752 -16.844 1.00 95.19 139 GLU A O 1
ATOM 1126 N N . TYR A 1 140 ? 11.433 -3.887 -17.286 1.00 93.50 140 TYR A N 1
ATOM 1127 C CA . TYR A 1 140 ? 11.437 -4.281 -15.873 1.00 93.50 140 TYR A CA 1
ATOM 1128 C C . TYR A 1 140 ? 12.583 -3.613 -15.100 1.00 93.50 140 TYR A C 1
ATOM 1130 O O . TYR A 1 140 ? 12.398 -3.187 -13.956 1.00 93.50 140 TYR A O 1
ATOM 1138 N N . TYR A 1 141 ? 13.768 -3.496 -15.708 1.00 92.62 141 TYR A N 1
ATOM 1139 C CA . TYR A 1 141 ? 14.898 -2.801 -15.092 1.00 92.62 141 TYR A CA 1
ATOM 1140 C C . TYR A 1 141 ? 14.609 -1.306 -14.889 1.00 92.62 141 TYR A C 1
ATOM 1142 O O . TYR A 1 141 ? 14.859 -0.787 -13.801 1.00 92.62 141 TYR A O 1
ATOM 1150 N N . GLU A 1 142 ? 14.045 -0.622 -15.884 1.00 94.00 142 GLU A N 1
ATOM 1151 C CA . GLU A 1 142 ? 13.660 0.792 -15.786 1.00 94.00 142 GLU A CA 1
ATOM 1152 C C . GLU A 1 142 ? 12.622 1.019 -14.681 1.00 94.00 142 GLU A C 1
ATOM 1154 O O . GLU A 1 142 ? 12.806 1.876 -13.811 1.00 94.00 142 GLU A O 1
ATOM 1159 N N . TYR A 1 143 ? 11.593 0.171 -14.636 1.00 95.50 143 TYR A N 1
ATOM 1160 C CA . TYR A 1 143 ? 10.643 0.124 -13.529 1.00 95.50 143 TYR A CA 1
ATOM 1161 C C . TYR A 1 143 ? 11.342 -0.057 -12.171 1.00 95.50 143 TYR A C 1
ATOM 1163 O O . TYR A 1 143 ? 11.035 0.646 -11.202 1.00 95.50 143 TYR A O 1
ATOM 1171 N N . MET A 1 144 ? 12.285 -0.998 -12.078 1.00 93.31 144 MET A N 1
ATOM 1172 C CA . MET A 1 144 ? 12.992 -1.304 -10.837 1.00 93.31 144 MET A CA 1
ATOM 1173 C C . MET A 1 144 ? 13.822 -0.112 -10.347 1.00 93.31 144 MET A C 1
ATOM 1175 O O . MET A 1 144 ? 13.852 0.143 -9.141 1.00 93.31 144 MET A O 1
ATOM 1179 N N . VAL A 1 145 ? 14.461 0.631 -11.255 1.00 93.56 145 VAL A N 1
ATOM 1180 C CA . VAL A 1 145 ? 15.213 1.849 -10.921 1.00 93.56 145 VAL A CA 1
ATOM 1181 C C . VAL A 1 145 ? 14.301 2.879 -10.251 1.00 93.56 145 VAL A C 1
ATOM 1183 O O . VAL A 1 145 ? 14.665 3.423 -9.209 1.00 93.56 145 VAL A O 1
ATOM 1186 N N . GLU A 1 146 ? 13.091 3.095 -10.772 1.00 94.50 146 GLU A N 1
ATOM 1187 C CA . GLU A 1 146 ? 12.123 4.015 -10.158 1.00 94.50 146 GLU A CA 1
ATOM 1188 C C . GLU A 1 146 ? 11.529 3.481 -8.855 1.00 94.50 146 GLU A C 1
ATOM 1190 O O . GLU A 1 146 ? 11.408 4.224 -7.880 1.00 94.50 146 GLU A O 1
ATOM 1195 N N . LYS A 1 147 ? 11.236 2.178 -8.776 1.00 93.06 147 LYS A N 1
ATOM 1196 C CA . LYS A 1 147 ? 10.813 1.517 -7.529 1.00 93.06 147 LYS A CA 1
ATOM 1197 C C . LYS A 1 147 ? 11.831 1.722 -6.397 1.00 93.06 147 LYS A C 1
ATOM 1199 O O . LYS A 1 147 ? 11.456 1.819 -5.225 1.00 93.06 147 LYS A O 1
ATOM 1204 N N . MET A 1 148 ? 13.121 1.746 -6.726 1.00 88.81 148 MET A N 1
ATOM 1205 C CA . MET A 1 148 ? 14.215 1.919 -5.767 1.00 88.81 148 MET A CA 1
ATOM 1206 C C . MET A 1 148 ? 14.566 3.389 -5.496 1.00 88.81 148 MET A C 1
ATOM 1208 O O . MET A 1 148 ? 15.505 3.654 -4.741 1.00 88.81 148 MET A O 1
ATOM 1212 N N . ASP A 1 149 ? 13.826 4.355 -6.051 1.00 86.69 149 ASP A N 1
ATOM 1213 C CA . ASP A 1 149 ? 14.103 5.771 -5.820 1.00 86.69 149 ASP A CA 1
ATOM 1214 C C . ASP A 1 149 ? 13.968 6.126 -4.331 1.00 86.69 149 ASP A C 1
ATOM 1216 O O . ASP A 1 149 ? 12.888 6.119 -3.738 1.00 86.69 149 ASP A O 1
ATOM 1220 N N . MET A 1 150 ? 15.091 6.500 -3.720 1.00 76.44 150 MET A N 1
ATOM 1221 C CA . MET A 1 150 ? 15.180 6.750 -2.280 1.00 76.44 150 MET A CA 1
ATOM 1222 C C . MET A 1 150 ? 14.371 7.968 -1.810 1.00 76.44 150 MET A C 1
ATOM 1224 O O . MET A 1 150 ? 14.197 8.162 -0.605 1.00 76.44 150 MET A O 1
ATOM 1228 N N . LYS A 1 151 ? 13.905 8.851 -2.708 1.00 77.94 151 LYS A N 1
ATOM 1229 C CA . LYS A 1 151 ? 13.085 10.000 -2.287 1.00 77.94 151 LYS A CA 1
ATOM 1230 C C . LYS A 1 151 ? 11.671 9.550 -1.942 1.00 77.94 151 LYS A C 1
ATOM 1232 O O . LYS A 1 151 ? 11.079 10.124 -1.023 1.00 77.94 151 LYS A O 1
ATOM 1237 N N . HIS A 1 152 ? 11.167 8.547 -2.656 1.00 75.25 152 HIS A N 1
ATOM 1238 C CA . HIS A 1 152 ? 9.810 8.020 -2.516 1.00 75.25 152 HIS A CA 1
ATOM 1239 C C . HIS A 1 152 ? 9.785 6.694 -1.741 1.00 75.25 152 HIS A C 1
ATOM 1241 O O . HIS A 1 152 ? 8.833 6.441 -1.007 1.00 75.25 152 HIS A O 1
ATOM 1247 N N . ASN A 1 153 ? 10.866 5.911 -1.798 1.00 76.00 153 ASN A N 1
ATOM 1248 C CA . ASN A 1 153 ? 11.068 4.683 -1.032 1.00 76.00 153 ASN A CA 1
ATOM 1249 C C . ASN A 1 153 ? 11.906 4.924 0.237 1.00 76.00 153 ASN A C 1
ATOM 1251 O O . ASN A 1 153 ? 13.048 4.490 0.366 1.00 76.00 153 ASN A O 1
ATOM 1255 N N . LYS A 1 154 ? 11.341 5.685 1.176 1.00 83.62 154 LYS A N 1
ATOM 1256 C CA . LYS A 1 154 ? 11.956 6.006 2.474 1.00 83.62 154 LYS A CA 1
ATOM 1257 C C . LYS A 1 154 ? 10.910 6.025 3.578 1.00 83.62 154 LYS A C 1
ATOM 1259 O O . LYS A 1 154 ? 9.716 5.996 3.299 1.00 83.62 154 LYS A O 1
ATOM 1264 N N . ASN A 1 155 ? 11.360 6.161 4.824 1.00 90.94 155 ASN A N 1
ATOM 1265 C CA . ASN A 1 155 ? 10.480 6.231 5.993 1.00 90.94 155 ASN A CA 1
ATOM 1266 C C . ASN A 1 155 ? 9.549 5.009 6.107 1.00 90.94 155 ASN A C 1
ATOM 1268 O O . ASN A 1 155 ? 8.359 5.149 6.373 1.00 90.94 155 ASN A O 1
ATOM 1272 N N . LEU A 1 156 ? 10.087 3.813 5.830 1.00 93.75 156 LEU A N 1
ATOM 1273 C CA . LEU A 1 156 ? 9.351 2.548 5.912 1.00 93.75 156 LE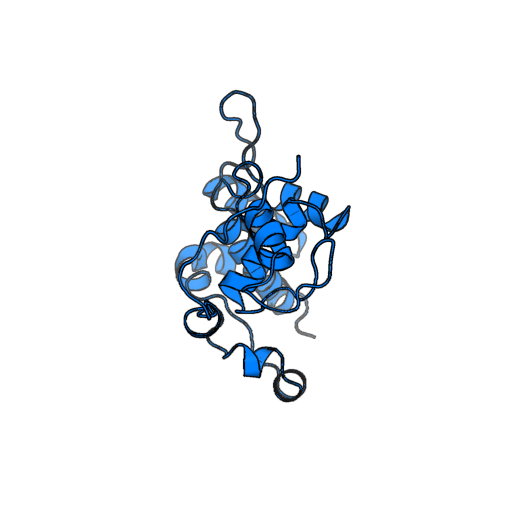U A CA 1
ATOM 1274 C C . LEU A 1 156 ? 8.049 2.551 5.087 1.00 93.75 156 LEU A C 1
ATOM 1276 O O . LEU A 1 156 ? 7.021 2.054 5.539 1.00 93.75 156 LEU A O 1
ATOM 1280 N N . ILE A 1 157 ? 8.078 3.111 3.870 1.00 94.88 157 ILE A N 1
ATOM 1281 C CA . ILE A 1 157 ? 6.865 3.339 3.067 1.00 94.88 157 ILE A CA 1
ATOM 1282 C C . ILE A 1 157 ? 6.031 2.068 2.842 1.00 94.88 157 ILE A C 1
ATOM 1284 O O . ILE A 1 157 ? 4.807 2.134 2.861 1.00 94.88 157 ILE A O 1
ATOM 1288 N N . PHE A 1 158 ? 6.663 0.898 2.706 1.00 95.38 158 PHE A N 1
ATOM 1289 C CA . PHE A 1 158 ? 5.933 -0.365 2.579 1.00 95.38 158 PHE A CA 1
ATOM 1290 C C . PHE A 1 158 ? 5.194 -0.749 3.866 1.00 95.38 158 PHE A C 1
ATOM 1292 O O . PHE A 1 158 ? 4.054 -1.184 3.777 1.00 95.38 158 PHE A O 1
ATOM 1299 N N . HIS A 1 159 ? 5.765 -0.502 5.049 1.00 95.81 159 HIS A N 1
ATOM 1300 C CA . HIS A 1 159 ? 5.054 -0.705 6.319 1.00 95.81 159 HIS A CA 1
ATOM 1301 C C . HIS A 1 159 ? 3.882 0.272 6.476 1.00 95.81 159 HIS A C 1
ATOM 1303 O O . HIS A 1 159 ? 2.838 -0.095 7.010 1.00 95.81 159 HIS A O 1
ATOM 1309 N N . GLN A 1 160 ? 4.023 1.504 5.972 1.00 97.06 160 GLN A N 1
ATOM 1310 C CA . GLN A 1 160 ? 2.911 2.455 5.946 1.00 97.06 160 GLN A CA 1
ATOM 1311 C C . GLN A 1 160 ? 1.747 1.947 5.078 1.00 97.06 160 GLN A C 1
ATOM 1313 O O . GLN A 1 160 ? 0.586 2.095 5.460 1.00 97.06 160 GLN A O 1
ATOM 1318 N N . LEU A 1 161 ? 2.050 1.344 3.923 1.00 97.44 161 LEU A N 1
ATOM 1319 C CA . LEU A 1 161 ? 1.050 0.742 3.037 1.00 97.44 161 LEU A CA 1
ATOM 1320 C C . LEU A 1 161 ? 0.447 -0.541 3.620 1.00 97.44 161 LEU A C 1
ATOM 1322 O O . LEU A 1 161 ? -0.756 -0.741 3.497 1.00 97.44 161 LEU A O 1
ATOM 1326 N N . ASP A 1 162 ? 1.238 -1.364 4.307 1.00 97.69 162 ASP A N 1
ATOM 1327 C CA . ASP A 1 162 ? 0.750 -2.560 5.002 1.00 97.69 162 ASP A CA 1
ATOM 1328 C C . ASP A 1 162 ? -0.298 -2.211 6.071 1.00 97.69 162 ASP A C 1
ATOM 1330 O O . ASP A 1 162 ? -1.363 -2.835 6.153 1.00 97.69 162 ASP A O 1
ATOM 1334 N N . LEU A 1 163 ? -0.012 -1.175 6.868 1.00 97.81 163 LEU A N 1
ATOM 1335 C CA . LEU A 1 163 ? -0.931 -0.638 7.869 1.00 97.81 163 LEU A CA 1
ATOM 1336 C C . LEU A 1 163 ? -2.181 -0.044 7.228 1.00 97.81 163 LEU A C 1
ATOM 1338 O O . LEU A 1 163 ? -3.279 -0.315 7.704 1.00 97.81 163 LEU A O 1
ATOM 1342 N N . LEU A 1 164 ? -2.036 0.726 6.146 1.00 97.88 164 LEU A N 1
ATOM 1343 C CA . LEU A 1 164 ? -3.174 1.291 5.419 1.00 97.88 164 LEU A CA 1
ATOM 1344 C C . LEU A 1 164 ? -4.077 0.205 4.826 1.00 97.88 164 LEU A C 1
ATOM 1346 O O . LEU A 1 164 ? -5.302 0.293 4.933 1.00 97.88 164 LEU A O 1
ATOM 1350 N N . TYR A 1 165 ? -3.482 -0.815 4.211 1.00 97.75 165 TYR A N 1
ATOM 1351 C CA . TYR A 1 165 ? -4.206 -1.951 3.661 1.00 97.75 165 TYR A CA 1
ATOM 1352 C C . TYR A 1 165 ? -5.001 -2.658 4.762 1.00 97.75 165 TYR A C 1
ATOM 1354 O O . TYR A 1 165 ? -6.217 -2.798 4.657 1.00 97.75 165 TYR A O 1
ATOM 1362 N N . THR A 1 166 ? -4.334 -3.023 5.859 1.00 97.81 166 THR A N 1
ATOM 1363 C CA . THR A 1 166 ? -4.962 -3.749 6.972 1.00 97.81 166 THR A CA 1
ATOM 1364 C C . THR A 1 166 ? -6.020 -2.897 7.676 1.00 97.81 166 THR A C 1
ATOM 1366 O O . THR A 1 166 ? -7.095 -3.398 7.992 1.00 97.81 166 THR A O 1
ATOM 1369 N N . TYR A 1 167 ? -5.777 -1.592 7.845 1.00 97.75 167 TYR A N 1
ATOM 1370 C CA . TYR A 1 167 ? -6.774 -0.628 8.321 1.00 97.75 167 TYR A CA 1
ATOM 1371 C C . TYR A 1 167 ? -8.029 -0.638 7.449 1.00 97.75 167 TYR A C 1
ATOM 1373 O O . TYR A 1 167 ? -9.134 -0.702 7.979 1.00 97.75 167 TYR A O 1
ATOM 1381 N N . THR A 1 168 ? -7.859 -0.620 6.125 1.00 96.88 168 THR A N 1
ATOM 1382 C CA . THR A 1 168 ? -8.982 -0.641 5.182 1.00 96.88 168 THR A CA 1
ATOM 1383 C C . THR A 1 168 ? -9.790 -1.927 5.338 1.00 96.88 168 THR A C 1
ATOM 1385 O O . THR A 1 168 ? -11.007 -1.852 5.459 1.00 96.88 168 THR A O 1
ATOM 1388 N N . GLN A 1 169 ? -9.133 -3.090 5.434 1.00 95.88 169 GLN A N 1
ATOM 1389 C CA . GLN A 1 169 ? -9.820 -4.370 5.668 1.00 95.88 169 GLN A CA 1
ATOM 1390 C C . GLN A 1 169 ? -10.613 -4.364 6.983 1.00 95.88 169 GLN A C 1
ATOM 1392 O O . GLN A 1 169 ? -11.788 -4.720 7.000 1.00 95.88 169 GLN A O 1
ATOM 1397 N N . VAL A 1 170 ? -10.003 -3.889 8.074 1.00 96.88 170 VAL A N 1
ATOM 1398 C CA . VAL A 1 170 ? -10.657 -3.803 9.388 1.00 96.88 170 VAL A CA 1
ATOM 1399 C C . VAL A 1 170 ? -11.845 -2.840 9.360 1.00 96.88 170 VAL A C 1
ATOM 1401 O O . VAL A 1 170 ? -12.876 -3.131 9.960 1.00 96.88 170 VAL A O 1
ATOM 1404 N N . VAL A 1 171 ? -11.729 -1.703 8.673 1.00 97.25 171 VAL A N 1
ATOM 1405 C CA . VAL A 1 171 ? -12.827 -0.741 8.517 1.00 97.25 171 VAL A CA 1
ATOM 1406 C C . VAL A 1 171 ? -13.983 -1.338 7.722 1.00 97.25 171 VAL A C 1
ATOM 1408 O O . VAL A 1 171 ? -15.125 -1.194 8.148 1.00 97.25 171 VAL A O 1
ATOM 1411 N N . MET A 1 172 ? -13.698 -2.021 6.610 1.00 94.81 172 MET A N 1
ATOM 1412 C CA . MET A 1 172 ? -14.724 -2.699 5.812 1.00 94.81 172 MET A CA 1
ATOM 1413 C C . MET A 1 172 ? -15.461 -3.749 6.653 1.00 94.81 172 MET A C 1
ATOM 1415 O O . MET A 1 172 ? -16.682 -3.718 6.732 1.00 94.81 172 MET A O 1
ATOM 1419 N N . GLU A 1 173 ? -14.725 -4.593 7.381 1.00 94.31 173 GLU A N 1
ATOM 1420 C CA . GLU A 1 173 ? -15.296 -5.593 8.295 1.00 94.31 173 GLU A CA 1
ATOM 1421 C C . GLU A 1 173 ? -16.093 -4.955 9.452 1.00 94.31 173 GLU A C 1
ATOM 1423 O O . GLU A 1 173 ? -17.092 -5.495 9.910 1.00 94.31 173 GLU A O 1
ATOM 1428 N N . THR A 1 174 ? -15.678 -3.800 9.970 1.00 95.50 174 THR A N 1
ATOM 1429 C CA . THR A 1 174 ? -16.330 -3.211 11.156 1.00 95.50 174 THR A CA 1
ATOM 1430 C C . THR A 1 174 ? -17.586 -2.420 10.799 1.00 95.50 174 THR A C 1
ATOM 1432 O O . THR A 1 174 ? -18.564 -2.459 11.539 1.00 95.50 174 THR A O 1
ATOM 1435 N N . PHE A 1 175 ? -17.557 -1.681 9.689 1.00 95.69 175 PHE A N 1
ATOM 1436 C CA . PHE A 1 175 ? -18.576 -0.675 9.371 1.00 95.69 175 PHE A CA 1
ATOM 1437 C C . PHE A 1 175 ? -19.416 -1.002 8.130 1.00 95.69 175 PHE A C 1
ATOM 1439 O O . PHE A 1 175 ? -20.372 -0.279 7.868 1.00 95.69 175 PHE A O 1
ATOM 1446 N N . TYR A 1 176 ? -19.073 -2.051 7.375 1.00 92.56 176 TYR A N 1
ATOM 1447 C CA . TYR A 1 176 ? -19.725 -2.409 6.108 1.00 92.56 176 TYR A CA 1
ATOM 1448 C C . TYR A 1 176 ? -19.981 -3.923 5.975 1.00 92.56 176 TYR A C 1
ATOM 1450 O O . TYR A 1 176 ? -19.959 -4.452 4.869 1.00 92.56 176 TYR A O 1
ATOM 1458 N N . SER A 1 177 ? -20.202 -4.629 7.090 1.00 77.56 177 SER A N 1
ATOM 1459 C CA . SER A 1 177 ? -20.445 -6.088 7.126 1.00 77.56 177 SER A CA 1
ATOM 1460 C C . SER A 1 177 ? -21.858 -6.524 6.693 1.00 77.56 177 SER A C 1
ATOM 1462 O O . SER A 1 177 ? -22.332 -7.570 7.138 1.00 77.56 177 SER A O 1
ATOM 1464 N N . ASP A 1 178 ? -22.523 -5.735 5.849 1.00 58.75 178 ASP A N 1
ATOM 1465 C CA . ASP A 1 178 ? -23.847 -6.055 5.295 1.00 58.75 178 ASP A CA 1
ATOM 1466 C C . ASP A 1 178 ? -23.763 -7.034 4.109 1.00 58.75 178 ASP A C 1
ATOM 1468 O O . ASP A 1 178 ? -22.859 -6.871 3.253 1.00 58.75 178 ASP A O 1
#

Foldseek 3Di:
DDPPPDQPDPDPCCVVVDDQQAQFPAPLVRCPDPVCVVPPDDGAGHPLCVVCVVLLVLLLVAPDPVSNVVSLVVVLCVLQVQVDDDPNHGGQALVVLVVQCVVPCLALSVLLVQVLCSNHSVDHDQDRPHGDPDCSDVRVVVSVVSNPPDVNPDSPNSSNVSSVVVSVVSCCVRPVVD

Radius of gyration: 18.71 Å; chains: 1; bounding box: 52×41×50 Å

Secondary structure (DSSP, 8-state):
-------S-S-S-GGGG------SSS-HHHHTSHHHHHSPPP---TTHHHHHHHHHHHHHT-SSHHHHHHHHHHHHHHHH-TT-EETTEEPP-HHHHHHHHHH-TTSHHHHHHHHHHHHHH----SEESEE---TTSHHHHHHHHHHT-TTTS-TTHHHHHHHHHHHHHHHHHHH---